Protein AF-A0A2H6AVQ8-F1 (afdb_monomer)

Structure (mmCIF, N/CA/C/O backbone):
data_AF-A0A2H6AVQ8-F1
#
_entry.id   AF-A0A2H6AVQ8-F1
#
loop_
_atom_site.group_PDB
_atom_site.id
_atom_site.type_symbol
_atom_site.label_atom_id
_atom_site.label_alt_id
_atom_site.label_comp_id
_atom_site.label_asym_id
_atom_site.label_entity_id
_atom_site.label_seq_id
_atom_site.pdbx_PDB_ins_code
_atom_site.Cartn_x
_atom_site.Cartn_y
_atom_site.Cartn_z
_atom_site.occupancy
_atom_site.B_iso_or_equiv
_atom_site.auth_seq_id
_atom_site.auth_comp_id
_atom_site.auth_asym_id
_atom_site.auth_atom_id
_atom_site.pdbx_PDB_model_num
ATOM 1 N N . MET A 1 1 ? 58.777 18.663 -66.678 1.00 37.91 1 MET A N 1
ATOM 2 C CA . MET A 1 1 ? 58.064 19.378 -65.599 1.00 37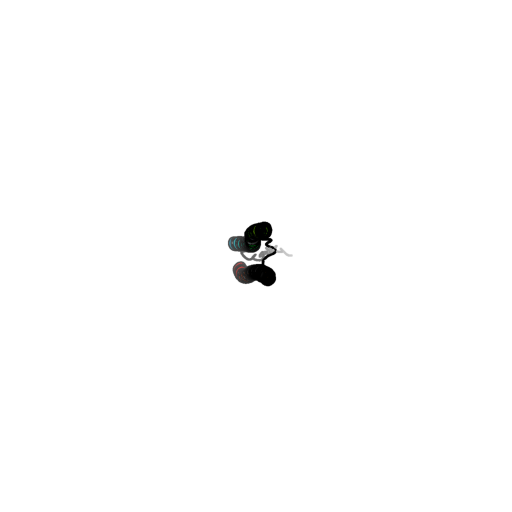.91 1 MET A CA 1
ATOM 3 C C . MET A 1 1 ? 56.566 19.163 -65.811 1.00 37.91 1 MET A C 1
ATOM 5 O O . MET A 1 1 ? 56.015 19.725 -66.739 1.00 37.91 1 MET A O 1
ATOM 9 N N . THR A 1 2 ? 56.039 18.034 -65.336 1.00 40.69 2 THR A N 1
ATOM 10 C CA . THR A 1 2 ? 55.185 17.885 -64.132 1.00 40.69 2 THR A CA 1
ATOM 11 C C . THR A 1 2 ? 53.728 18.314 -64.354 1.00 40.69 2 THR A C 1
ATOM 13 O O . THR A 1 2 ? 53.292 19.359 -63.889 1.00 40.69 2 THR A O 1
ATOM 16 N N . THR A 1 3 ? 52.946 17.475 -65.035 1.00 41.09 3 THR A N 1
ATOM 17 C CA . THR A 1 3 ? 51.478 17.492 -64.959 1.00 41.09 3 THR A CA 1
ATOM 18 C C . THR A 1 3 ? 51.051 16.613 -63.785 1.00 41.09 3 THR A C 1
ATOM 20 O O . THR A 1 3 ? 50.940 15.394 -63.897 1.00 41.09 3 THR A O 1
ATOM 23 N N . ALA A 1 4 ? 50.883 17.233 -62.616 1.00 45.78 4 ALA A N 1
ATOM 24 C CA . ALA A 1 4 ? 50.370 16.567 -61.426 1.00 45.78 4 ALA A CA 1
ATOM 25 C C . ALA A 1 4 ? 48.879 16.251 -61.621 1.00 45.78 4 ALA A C 1
ATOM 27 O O . ALA A 1 4 ? 48.037 17.142 -61.737 1.00 45.78 4 ALA A O 1
ATOM 28 N N . LYS A 1 5 ? 48.573 14.957 -61.693 1.00 48.44 5 LYS A N 1
ATOM 29 C CA . LYS A 1 5 ? 47.225 14.394 -61.721 1.00 48.44 5 LYS A CA 1
ATOM 30 C C . LYS A 1 5 ? 46.580 14.688 -60.362 1.00 48.44 5 LYS A C 1
ATOM 32 O O . LYS A 1 5 ? 47.051 14.190 -59.345 1.00 48.44 5 LYS A O 1
ATOM 37 N N . ALA A 1 6 ? 45.547 15.527 -60.335 1.00 49.78 6 ALA A N 1
ATOM 38 C CA . ALA A 1 6 ? 44.748 15.758 -59.138 1.00 49.78 6 ALA A CA 1
ATOM 39 C C . ALA A 1 6 ? 43.950 14.483 -58.831 1.00 49.78 6 ALA A C 1
ATOM 41 O O . ALA A 1 6 ? 42.889 14.239 -59.406 1.00 49.78 6 ALA A O 1
ATOM 42 N N . GLU A 1 7 ? 44.508 13.628 -57.978 1.00 46.38 7 GLU A N 1
ATOM 43 C CA . GLU A 1 7 ? 43.817 12.464 -57.447 1.00 46.38 7 GLU A CA 1
ATOM 44 C C . GLU A 1 7 ? 42.769 12.960 -56.449 1.00 46.38 7 GLU A C 1
ATOM 46 O O . GLU A 1 7 ? 43.070 13.478 -55.373 1.00 46.38 7 GLU A O 1
ATOM 51 N N . LYS A 1 8 ? 41.511 12.894 -56.876 1.00 48.94 8 LYS A N 1
ATOM 52 C CA . LYS A 1 8 ? 40.346 13.254 -56.081 1.00 48.94 8 LYS A CA 1
ATOM 53 C C . LYS A 1 8 ? 40.195 12.183 -54.998 1.00 48.94 8 LYS A C 1
ATOM 55 O O . LYS A 1 8 ? 39.601 11.136 -55.238 1.00 48.94 8 LYS A O 1
ATOM 60 N N . VAL A 1 9 ? 40.784 12.420 -53.829 1.00 51.03 9 VAL A N 1
ATOM 61 C CA . VAL A 1 9 ? 40.601 11.567 -52.651 1.00 51.03 9 VAL A CA 1
ATOM 62 C C . VAL A 1 9 ? 39.172 11.778 -52.151 1.00 51.03 9 VAL A C 1
ATOM 64 O O . VAL A 1 9 ? 38.894 12.665 -51.346 1.00 51.03 9 VAL A O 1
ATOM 67 N N . GLU A 1 10 ? 38.234 10.991 -52.676 1.00 48.69 10 GLU A N 1
ATOM 68 C CA . GLU A 1 10 ? 36.908 10.840 -52.085 1.00 48.69 10 GLU A CA 1
ATOM 69 C C . GLU A 1 10 ? 37.072 10.096 -50.759 1.00 48.69 10 GLU A C 1
ATOM 71 O O . GLU A 1 10 ? 37.107 8.866 -50.698 1.00 48.69 10 GLU A O 1
ATOM 76 N N . ALA A 1 11 ? 37.204 10.855 -49.673 1.00 52.56 11 ALA A N 1
ATOM 77 C CA . ALA A 1 11 ? 37.069 10.315 -48.335 1.00 52.56 11 ALA A CA 1
ATOM 78 C C . ALA A 1 11 ? 35.634 9.788 -48.181 1.00 52.56 11 ALA A C 1
ATOM 80 O O . ALA A 1 11 ? 34.705 10.539 -47.884 1.00 52.56 11 ALA A O 1
ATOM 81 N N . LYS A 1 12 ? 35.443 8.482 -48.409 1.00 53.50 12 LYS A N 1
ATOM 82 C CA . LYS A 1 12 ? 34.248 7.750 -47.980 1.00 53.50 12 LYS A CA 1
ATOM 83 C C . LYS A 1 12 ? 34.183 7.836 -46.459 1.00 53.50 12 LYS A C 1
ATOM 85 O O . LYS A 1 12 ? 34.741 6.998 -45.754 1.00 53.50 12 LYS A O 1
ATOM 90 N N . VAL A 1 13 ? 33.497 8.858 -45.958 1.00 57.44 13 VAL A N 1
ATOM 91 C CA . VAL A 1 13 ? 33.040 8.908 -44.573 1.00 57.44 13 VAL A CA 1
ATOM 92 C C . VAL A 1 13 ? 32.002 7.800 -44.437 1.00 57.44 13 VAL A C 1
ATOM 94 O O . VAL A 1 13 ? 30.825 7.981 -44.741 1.00 57.44 13 VAL A O 1
ATOM 97 N N . GLN A 1 14 ? 32.454 6.605 -44.057 1.00 60.91 14 GLN A N 1
ATOM 98 C CA . GLN A 1 14 ? 31.562 5.572 -43.553 1.00 60.91 14 GLN A CA 1
ATOM 99 C C . GLN A 1 14 ? 31.041 6.093 -42.219 1.00 60.91 14 GLN A C 1
ATOM 101 O O . GLN A 1 14 ? 31.741 6.048 -41.208 1.00 60.91 14 GLN A O 1
ATOM 106 N N . ALA A 1 15 ? 29.841 6.673 -42.246 1.00 58.69 15 ALA A N 1
ATOM 107 C CA . ALA A 1 15 ? 29.120 6.993 -41.028 1.00 58.69 15 ALA A CA 1
ATOM 108 C C . ALA A 1 15 ? 29.036 5.709 -40.183 1.00 58.69 15 ALA A C 1
ATOM 110 O O . ALA A 1 15 ? 28.735 4.649 -40.745 1.00 58.69 15 ALA A O 1
ATOM 111 N N . PRO A 1 16 ? 29.327 5.764 -38.871 1.00 57.34 16 PRO A N 1
ATOM 112 C CA . PRO A 1 16 ? 29.150 4.601 -38.019 1.00 57.34 16 PRO A CA 1
ATOM 113 C C . PRO A 1 16 ? 27.702 4.126 -38.156 1.00 57.34 16 PRO A C 1
ATOM 115 O O . PRO A 1 16 ? 26.771 4.932 -38.094 1.00 57.34 16 PRO A O 1
ATOM 118 N N . ALA A 1 17 ? 27.513 2.830 -38.404 1.00 62.91 17 ALA A N 1
ATOM 119 C CA . ALA 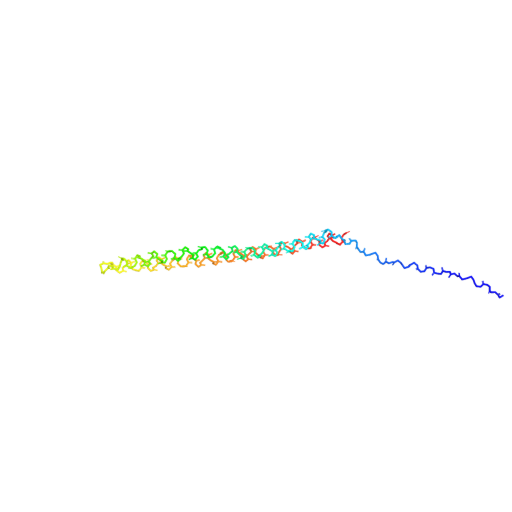A 1 17 ? 26.186 2.241 -38.428 1.00 62.91 17 ALA A CA 1
ATOM 120 C C . ALA A 1 17 ? 25.570 2.433 -37.038 1.00 62.91 17 ALA A C 1
ATOM 122 O O . ALA A 1 17 ? 25.996 1.800 -36.073 1.00 62.91 17 ALA A O 1
ATOM 123 N N . PHE A 1 18 ? 24.604 3.343 -36.922 1.00 57.06 18 PHE A N 1
ATOM 124 C CA . PHE A 1 18 ? 23.798 3.428 -35.716 1.00 57.06 18 PHE A CA 1
ATOM 125 C C . PHE A 1 18 ? 23.034 2.104 -35.580 1.00 57.06 18 PHE A C 1
ATOM 127 O O . PHE A 1 18 ? 22.438 1.660 -36.570 1.00 57.06 18 PHE A O 1
ATOM 134 N N . PRO A 1 19 ? 23.067 1.447 -34.404 1.00 64.88 19 PRO A N 1
ATOM 135 C CA . PRO A 1 19 ? 22.267 0.253 -34.180 1.00 64.88 19 PRO A CA 1
ATOM 136 C C . PRO A 1 19 ? 20.809 0.575 -34.510 1.00 64.88 19 PRO A C 1
ATOM 138 O O . PRO A 1 19 ? 20.309 1.652 -34.173 1.00 64.88 19 PRO A O 1
ATOM 141 N N . ARG A 1 20 ? 20.146 -0.327 -35.238 1.00 69.75 20 ARG A N 1
ATOM 142 C CA . ARG A 1 20 ? 18.730 -0.183 -35.585 1.00 69.75 20 ARG A CA 1
ATOM 143 C C . ARG A 1 20 ? 17.928 -0.345 -34.297 1.00 69.75 20 ARG A C 1
ATOM 145 O O . ARG A 1 20 ? 17.587 -1.456 -33.928 1.00 69.75 20 ARG A O 1
ATOM 152 N N . VAL A 1 21 ? 17.682 0.755 -33.592 1.00 72.56 21 VAL A N 1
ATOM 153 C CA . VAL A 1 21 ? 16.841 0.753 -32.393 1.00 72.56 21 VAL A CA 1
ATOM 154 C C . VAL A 1 21 ? 15.433 0.337 -32.806 1.00 72.56 21 VAL A C 1
ATOM 156 O O . VAL A 1 21 ? 14.798 1.016 -33.616 1.00 72.56 21 VAL A O 1
ATOM 159 N N . ASP A 1 22 ? 14.948 -0.769 -32.250 1.00 82.88 22 ASP A N 1
ATOM 160 C CA . ASP A 1 22 ? 13.563 -1.193 -32.413 1.00 82.88 22 ASP A CA 1
ATOM 161 C C . ASP A 1 22 ? 12.643 -0.233 -31.635 1.00 82.88 22 ASP A C 1
ATOM 163 O O . ASP A 1 22 ? 12.555 -0.249 -30.403 1.00 82.88 22 ASP A O 1
ATOM 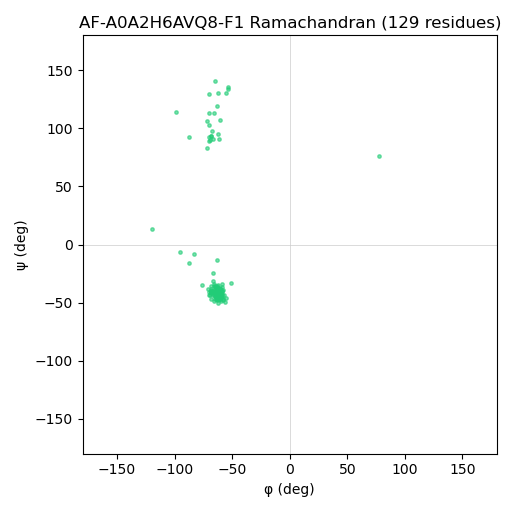167 N N . VAL A 1 23 ? 11.988 0.665 -32.376 1.00 83.38 23 VAL A N 1
ATOM 168 C CA . VAL A 1 23 ? 11.091 1.694 -31.829 1.00 83.38 23 VAL A CA 1
ATOM 169 C C . VAL A 1 23 ? 9.837 1.070 -31.215 1.00 83.38 23 VAL A C 1
ATOM 171 O O . VAL A 1 23 ? 9.310 1.600 -30.236 1.00 83.38 23 VAL A O 1
ATOM 174 N N . GLU A 1 24 ? 9.368 -0.059 -31.748 1.00 84.75 24 GLU A N 1
ATOM 175 C CA . GLU A 1 24 ? 8.213 -0.775 -31.209 1.00 84.75 24 GLU A CA 1
ATOM 176 C C . GLU A 1 24 ? 8.575 -1.422 -29.868 1.00 84.75 24 GLU A C 1
ATOM 178 O O . GLU A 1 24 ? 7.851 -1.250 -28.883 1.00 84.75 24 GLU A O 1
ATOM 183 N N . ALA A 1 25 ? 9.755 -2.046 -29.784 1.00 84.38 25 ALA A N 1
ATOM 184 C CA . ALA A 1 25 ? 10.297 -2.562 -28.528 1.00 84.38 25 ALA A CA 1
ATOM 185 C C . ALA A 1 25 ? 10.509 -1.450 -27.487 1.00 84.38 25 ALA A C 1
ATOM 187 O O . ALA A 1 25 ? 10.212 -1.645 -26.308 1.00 84.38 25 ALA A O 1
ATOM 188 N N . LEU A 1 26 ? 10.956 -0.258 -27.901 1.00 86.25 26 LEU A N 1
ATOM 189 C CA . LEU A 1 26 ? 11.092 0.896 -27.008 1.00 86.25 26 LEU A CA 1
ATOM 190 C C . LEU A 1 26 ? 9.734 1.392 -26.482 1.00 86.25 26 LEU A C 1
ATOM 192 O O . LEU A 1 26 ? 9.605 1.721 -25.300 1.00 86.25 26 LEU A O 1
ATOM 196 N N . PHE A 1 27 ? 8.706 1.434 -27.330 1.00 89.44 27 PHE A N 1
ATOM 197 C CA . PHE A 1 27 ? 7.350 1.785 -26.901 1.00 89.44 27 PHE A CA 1
ATOM 198 C C . PHE A 1 27 ? 6.772 0.744 -25.940 1.00 89.44 27 PHE A C 1
ATOM 200 O O . PHE A 1 27 ? 6.192 1.112 -24.915 1.00 89.44 27 PHE A O 1
ATOM 207 N N . ALA A 1 28 ? 6.963 -0.543 -26.234 1.00 88.88 28 ALA A N 1
ATOM 208 C CA . ALA A 1 28 ? 6.559 -1.634 -25.355 1.00 88.88 28 ALA A CA 1
ATOM 209 C C . ALA A 1 28 ? 7.253 -1.537 -23.986 1.00 88.88 28 ALA A C 1
ATOM 211 O O . ALA A 1 28 ? 6.586 -1.629 -22.954 1.00 88.88 28 ALA A O 1
ATOM 212 N N . LEU A 1 29 ? 8.557 -1.234 -23.973 1.00 88.69 29 LEU A N 1
ATOM 213 C CA . LEU A 1 29 ? 9.358 -1.020 -22.765 1.00 88.69 29 LEU A CA 1
ATOM 214 C C . LEU A 1 29 ? 8.771 0.079 -21.868 1.00 88.69 29 LEU A C 1
ATOM 216 O O . LEU A 1 29 ? 8.604 -0.111 -20.658 1.00 88.69 29 LEU A O 1
ATOM 220 N N . GLN A 1 30 ? 8.464 1.237 -22.460 1.00 91.31 30 GLN A N 1
ATOM 221 C CA . GLN A 1 30 ? 7.905 2.377 -21.732 1.00 91.31 30 GLN A CA 1
ATOM 222 C C . GLN A 1 30 ? 6.481 2.102 -21.251 1.00 91.31 30 GLN A C 1
ATOM 224 O O . GLN A 1 30 ? 6.140 2.427 -20.113 1.00 91.31 30 GLN A O 1
ATOM 229 N N . ARG A 1 31 ? 5.662 1.439 -22.073 1.00 94.50 31 ARG A N 1
ATOM 230 C CA . ARG A 1 31 ? 4.317 1.015 -21.676 1.00 94.50 31 ARG A CA 1
ATOM 231 C C . ARG A 1 31 ? 4.365 0.074 -20.472 1.00 94.50 31 ARG A C 1
ATOM 233 O O . ARG A 1 31 ? 3.627 0.291 -19.516 1.00 94.50 31 ARG A O 1
ATOM 240 N N . ALA A 1 32 ? 5.261 -0.914 -20.479 1.00 92.56 32 ALA A N 1
ATOM 241 C CA . ALA A 1 32 ? 5.432 -1.849 -19.369 1.00 92.56 32 ALA A CA 1
ATOM 242 C C . ALA A 1 32 ? 5.880 -1.152 -18.069 1.00 92.56 32 ALA A C 1
ATOM 244 O O . ALA A 1 32 ? 5.436 -1.528 -16.982 1.00 92.56 32 ALA A O 1
ATOM 245 N N . ASN A 1 33 ? 6.708 -0.102 -18.161 1.00 91.56 33 ASN A N 1
ATOM 246 C CA . ASN A 1 33 ? 7.075 0.722 -17.000 1.00 91.56 33 ASN A CA 1
ATOM 247 C C . ASN A 1 33 ? 5.862 1.414 -16.385 1.00 91.56 33 ASN A C 1
ATOM 249 O O . ASN A 1 33 ? 5.653 1.331 -15.176 1.00 91.56 33 ASN A O 1
ATOM 253 N N . LEU A 1 34 ? 5.069 2.088 -17.219 1.00 94.81 34 LEU A N 1
ATOM 254 C CA . LEU A 1 34 ? 3.885 2.813 -16.767 1.00 94.81 34 LEU A CA 1
ATOM 255 C C . LEU A 1 34 ? 2.849 1.869 -16.160 1.00 94.81 34 LEU A C 1
ATOM 257 O O . LEU A 1 34 ? 2.308 2.164 -15.099 1.00 94.81 34 LEU A O 1
ATOM 261 N N . GLU A 1 35 ? 2.630 0.717 -16.788 1.00 93.88 35 GLU A N 1
ATOM 262 C CA . GLU A 1 35 ? 1.723 -0.314 -16.288 1.00 93.88 35 GLU A CA 1
ATOM 263 C C . GLU A 1 35 ? 2.171 -0.835 -14.912 1.00 93.88 35 GLU A C 1
ATOM 265 O O . GLU A 1 35 ? 1.371 -0.906 -13.985 1.00 93.88 35 GLU A O 1
ATOM 270 N N . THR A 1 36 ? 3.468 -1.104 -14.732 1.00 94.50 36 THR A N 1
ATOM 271 C CA . THR A 1 36 ? 4.022 -1.543 -13.437 1.00 94.50 36 THR A CA 1
ATOM 272 C C . THR A 1 36 ? 3.802 -0.489 -12.350 1.00 94.50 36 THR A C 1
ATOM 274 O O . THR A 1 36 ? 3.390 -0.814 -11.235 1.00 94.50 36 THR A O 1
ATOM 277 N N . LEU A 1 37 ? 4.045 0.787 -12.669 1.00 92.88 37 LEU A N 1
ATOM 278 C CA . LEU A 1 37 ? 3.809 1.892 -11.737 1.00 92.88 37 LEU A CA 1
ATOM 279 C C . LEU A 1 37 ? 2.325 2.033 -11.392 1.00 92.88 37 LEU A C 1
ATOM 281 O O . LEU A 1 37 ? 1.986 2.261 -10.230 1.00 92.88 37 LEU A O 1
ATOM 285 N N . PHE A 1 38 ? 1.444 1.879 -12.379 1.00 96.25 38 PHE A N 1
ATOM 286 C CA . PHE A 1 38 ? 0.003 1.913 -12.170 1.00 96.25 38 PHE A CA 1
ATOM 287 C C . PHE A 1 38 ? -0.461 0.759 -11.276 1.00 96.25 38 PHE A C 1
ATOM 289 O O . PHE A 1 38 ? -1.204 0.986 -10.324 1.00 96.25 38 PHE A O 1
ATOM 296 N N . GLN A 1 39 ? 0.030 -0.459 -11.506 1.00 94.94 39 GLN A N 1
ATOM 297 C CA . GLN A 1 39 ? -0.290 -1.621 -10.676 1.00 94.94 39 GLN A CA 1
ATOM 298 C C . GLN A 1 39 ? 0.211 -1.459 -9.237 1.00 94.94 39 GLN A C 1
ATOM 300 O O . GLN A 1 39 ? -0.523 -1.760 -8.296 1.00 94.94 39 GLN A O 1
ATOM 305 N N . ALA A 1 40 ? 1.415 -0.914 -9.041 1.00 93.88 40 ALA A N 1
ATOM 306 C CA . ALA A 1 40 ? 1.927 -0.606 -7.708 1.00 93.88 40 ALA A CA 1
ATOM 307 C C . ALA A 1 40 ? 1.046 0.425 -6.977 1.00 93.88 40 ALA A C 1
ATOM 309 O O . ALA A 1 40 ? 0.702 0.224 -5.812 1.00 93.88 40 ALA A O 1
ATOM 310 N N . GLN A 1 41 ? 0.625 1.497 -7.659 1.00 94.12 41 GLN A N 1
ATOM 311 C CA . GLN A 1 41 ? -0.308 2.482 -7.094 1.00 94.12 41 GLN A CA 1
ATOM 312 C C . GLN A 1 41 ? -1.670 1.862 -6.780 1.00 94.12 41 GLN A C 1
ATOM 314 O O . GLN A 1 41 ? -2.233 2.121 -5.716 1.00 94.12 41 GLN A O 1
ATOM 319 N N . LYS A 1 42 ? -2.180 1.007 -7.671 1.00 96.19 42 LYS A N 1
ATOM 320 C CA . LYS A 1 42 ? -3.438 0.294 -7.470 1.00 96.19 42 LYS A CA 1
ATOM 321 C C . LYS A 1 42 ? -3.395 -0.589 -6.226 1.00 96.19 42 LYS A C 1
ATOM 323 O O . LYS A 1 42 ? -4.338 -0.547 -5.452 1.00 96.19 42 LYS A O 1
ATOM 328 N N . LEU A 1 43 ? -2.310 -1.325 -5.984 1.00 95.56 43 LEU A N 1
ATOM 329 C CA . LEU A 1 43 ? -2.170 -2.136 -4.768 1.00 95.56 43 LEU A CA 1
ATOM 330 C C . LEU A 1 43 ? -2.270 -1.288 -3.494 1.00 95.56 43 LEU A C 1
ATOM 332 O O . LEU A 1 43 ? -2.948 -1.673 -2.544 1.00 95.56 43 LEU A O 1
ATOM 336 N N . VAL A 1 44 ? -1.633 -0.114 -3.481 1.00 92.50 44 VAL A N 1
ATOM 337 C CA . VAL A 1 44 ? -1.715 0.823 -2.349 1.00 92.50 44 VAL A CA 1
ATOM 338 C C . VAL A 1 44 ? -3.132 1.381 -2.192 1.00 92.50 44 VAL A C 1
ATOM 340 O O . VAL A 1 44 ? -3.626 1.512 -1.071 1.00 92.50 44 VAL A O 1
ATOM 343 N N . PHE A 1 45 ? -3.810 1.679 -3.299 1.00 94.81 45 PHE A N 1
ATOM 344 C CA . PHE A 1 45 ? -5.200 2.122 -3.272 1.00 94.81 45 PHE A CA 1
ATOM 345 C C . PHE A 1 45 ? -6.142 1.026 -2.759 1.00 94.81 45 PHE A C 1
ATOM 347 O O . PHE A 1 45 ? -6.969 1.291 -1.893 1.00 94.81 45 PHE A O 1
ATOM 354 N N . ASP A 1 46 ? -5.978 -0.211 -3.224 1.00 93.88 46 ASP A N 1
ATOM 355 C CA . ASP A 1 46 ? -6.779 -1.360 -2.801 1.00 93.88 46 ASP A CA 1
ATOM 356 C C . ASP A 1 46 ? -6.563 -1.654 -1.299 1.00 93.88 46 ASP A C 1
ATOM 358 O O . ASP A 1 46 ? -7.513 -1.982 -0.580 1.00 93.88 46 ASP A O 1
ATOM 362 N N . LEU A 1 47 ? -5.340 -1.458 -0.783 1.00 93.12 47 LEU A N 1
ATOM 363 C CA . LEU A 1 47 ? -5.046 -1.487 0.655 1.00 93.12 47 LEU A CA 1
ATOM 364 C C . LEU A 1 47 ? -5.855 -0.419 1.406 1.00 93.12 47 LEU A C 1
ATOM 366 O O . LEU A 1 47 ? -6.507 -0.728 2.404 1.00 93.12 47 LEU A O 1
ATOM 370 N N . PHE A 1 48 ? -5.850 0.825 0.924 1.00 91.38 48 PHE A N 1
ATOM 371 C CA . PHE A 1 48 ? -6.614 1.914 1.534 1.00 91.38 48 PHE A CA 1
ATOM 372 C C . PHE A 1 48 ? -8.128 1.668 1.487 1.00 91.38 48 PHE A C 1
ATOM 374 O O . PHE A 1 48 ? -8.823 1.861 2.488 1.00 91.38 48 PHE A O 1
ATOM 381 N N . GLU A 1 49 ? -8.656 1.204 0.356 1.00 92.31 49 GLU A N 1
ATOM 382 C CA . GLU A 1 49 ? -10.068 0.853 0.219 1.00 92.31 49 GLU A CA 1
ATOM 383 C C . GLU A 1 49 ? -10.451 -0.258 1.207 1.00 92.31 49 GLU A C 1
ATOM 385 O O . GLU A 1 49 ? -11.462 -0.166 1.904 1.00 92.31 49 GLU A O 1
ATOM 390 N N . THR A 1 50 ? -9.608 -1.281 1.340 1.00 91.50 50 THR A N 1
ATOM 391 C CA . THR A 1 50 ? -9.856 -2.391 2.266 1.00 91.50 50 THR A CA 1
ATOM 392 C C . THR A 1 50 ? -9.841 -1.922 3.723 1.00 91.50 50 THR A C 1
ATOM 394 O O . THR A 1 50 ? -10.734 -2.273 4.498 1.00 91.50 50 THR A O 1
ATOM 397 N N . LEU A 1 51 ? -8.866 -1.090 4.107 1.00 88.94 51 LEU A N 1
ATOM 398 C CA . LEU A 1 51 ? -8.775 -0.537 5.461 1.00 88.94 51 LEU A CA 1
ATOM 399 C C . LEU A 1 51 ? -9.937 0.419 5.781 1.00 88.94 51 LEU A C 1
ATOM 401 O O . LEU A 1 51 ? -10.483 0.369 6.883 1.00 88.94 51 LEU A O 1
ATOM 405 N N . SER A 1 52 ? -10.358 1.257 4.830 1.00 86.56 52 SER A N 1
ATOM 406 C CA . SER A 1 52 ? -11.472 2.198 5.026 1.00 86.56 52 SER A CA 1
ATOM 407 C C . SER A 1 52 ? -12.828 1.492 5.130 1.00 86.56 52 SER A C 1
ATOM 409 O O . SER A 1 52 ? -13.621 1.820 6.016 1.00 86.56 52 SER A O 1
ATOM 411 N N . ARG A 1 53 ? -13.079 0.461 4.308 1.00 85.94 53 ARG A N 1
ATOM 412 C CA . ARG A 1 53 ? -14.271 -0.398 4.443 1.00 85.94 53 ARG A CA 1
ATOM 413 C C . ARG A 1 53 ? -14.338 -1.053 5.823 1.00 85.94 53 ARG A C 1
ATOM 415 O O . ARG A 1 53 ? -15.410 -1.083 6.423 1.00 85.94 53 ARG A O 1
ATOM 422 N N . ARG A 1 54 ? -13.198 -1.485 6.370 1.00 82.88 54 ARG A N 1
ATOM 423 C CA . ARG A 1 54 ? -13.127 -2.028 7.735 1.00 82.88 54 ARG A CA 1
ATOM 424 C C . ARG A 1 54 ? -13.375 -0.993 8.824 1.00 82.88 54 ARG A C 1
ATOM 426 O O . ARG A 1 54 ? -14.081 -1.300 9.777 1.00 82.88 54 ARG A O 1
ATOM 433 N N . GLN A 1 55 ? -12.868 0.233 8.696 1.00 78.44 55 GLN A N 1
ATOM 434 C CA . GLN A 1 55 ? -13.169 1.283 9.681 1.00 78.44 55 GLN A CA 1
ATOM 435 C C . GLN A 1 55 ? -14.677 1.557 9.789 1.00 78.44 55 GLN A C 1
ATOM 437 O O . GLN A 1 55 ? -15.173 1.793 10.888 1.00 78.44 55 GLN A O 1
ATOM 442 N N . ALA A 1 56 ? -15.431 1.450 8.691 1.00 77.25 56 ALA A N 1
ATOM 443 C CA . ALA A 1 56 ? -16.889 1.566 8.736 1.00 77.25 56 ALA A CA 1
ATOM 444 C C . ALA A 1 56 ? -17.559 0.428 9.535 1.00 77.25 56 ALA A C 1
ATOM 446 O O . ALA A 1 56 ? -18.557 0.658 10.221 1.00 77.25 56 ALA A O 1
ATOM 447 N N . GLU A 1 57 ? -17.017 -0.791 9.473 1.00 76.44 57 GLU A N 1
ATOM 448 C CA . GLU A 1 57 ? -17.489 -1.928 10.275 1.00 76.44 57 GLU A CA 1
ATOM 449 C C . GLU A 1 57 ? -17.162 -1.748 11.760 1.00 76.44 57 GLU A C 1
ATOM 451 O O . GLU A 1 57 ? -18.045 -1.926 12.600 1.00 76.44 57 GLU A O 1
ATOM 456 N N . VAL A 1 58 ? -15.944 -1.299 12.077 1.00 79.25 58 VAL A N 1
ATOM 457 C CA . VAL A 1 58 ? -15.524 -0.992 13.453 1.00 79.25 58 VAL A CA 1
ATOM 458 C C . VAL A 1 58 ? -16.416 0.093 14.062 1.00 79.25 58 VAL A C 1
ATOM 460 O O . VAL A 1 58 ? -16.891 -0.059 15.183 1.00 79.25 58 VAL A O 1
ATOM 463 N N . VAL A 1 59 ? -16.732 1.161 13.321 1.00 76.44 59 VAL A N 1
ATOM 464 C CA . VAL A 1 59 ? -17.635 2.226 13.799 1.00 76.44 59 VAL A CA 1
ATOM 465 C C . VAL A 1 59 ? -19.040 1.693 14.087 1.00 76.44 59 VAL A C 1
ATOM 467 O O . VAL A 1 59 ? -19.617 2.025 15.123 1.00 76.44 59 VAL A O 1
ATOM 470 N N . ARG A 1 60 ? -19.597 0.845 13.211 1.00 80.75 60 ARG A N 1
ATOM 471 C CA . ARG A 1 60 ? -20.909 0.217 13.452 1.00 80.75 60 ARG A CA 1
ATOM 472 C C . ARG A 1 60 ? -20.905 -0.631 14.713 1.00 80.75 60 ARG A C 1
ATOM 474 O O . ARG A 1 60 ? -21.861 -0.588 15.482 1.00 80.75 60 ARG A O 1
ATOM 481 N N . GLU A 1 61 ? -19.839 -1.384 14.935 1.00 79.81 61 GLU A N 1
ATOM 482 C CA . GLU A 1 61 ? -19.723 -2.193 16.136 1.00 79.81 61 GLU A CA 1
ATOM 483 C C . GLU A 1 61 ? -19.552 -1.344 17.397 1.00 79.81 61 GLU A C 1
ATOM 485 O O . GLU A 1 61 ? -20.174 -1.638 18.416 1.00 79.81 61 GLU A O 1
ATOM 490 N N . VAL A 1 62 ? -18.755 -0.275 17.344 1.00 78.69 62 VAL A N 1
ATOM 491 C CA . VAL A 1 62 ? -18.609 0.664 18.464 1.00 78.69 62 VAL A CA 1
ATOM 492 C C . VAL A 1 62 ? -19.957 1.288 18.816 1.00 78.69 62 VAL A C 1
ATOM 494 O O . VAL A 1 62 ? -20.290 1.357 19.996 1.00 78.69 62 VAL A O 1
ATOM 497 N N . LEU A 1 63 ? -20.766 1.673 17.824 1.00 79.94 63 LEU A N 1
ATOM 498 C CA . LEU A 1 63 ? -22.124 2.177 18.052 1.00 79.94 63 LEU A CA 1
ATOM 499 C C . LEU A 1 63 ? -23.031 1.111 18.682 1.00 79.94 63 LEU A C 1
ATOM 501 O O . LEU A 1 63 ? -23.721 1.403 19.656 1.00 79.94 63 LEU A O 1
ATOM 505 N N . ALA A 1 64 ? -22.979 -0.134 18.201 1.00 80.88 64 ALA A N 1
ATOM 506 C CA . ALA A 1 64 ? -23.736 -1.240 18.787 1.00 80.88 64 ALA A CA 1
ATOM 507 C C . ALA A 1 64 ? -23.319 -1.528 20.243 1.00 80.88 64 ALA A C 1
ATOM 509 O O . ALA A 1 64 ? -24.172 -1.742 21.104 1.00 80.88 64 ALA A O 1
ATOM 510 N N . ARG A 1 65 ? -22.014 -1.483 20.545 1.00 73.88 65 ARG A N 1
ATOM 511 C CA . ARG A 1 65 ? -21.488 -1.618 21.913 1.00 73.88 65 ARG A CA 1
ATOM 512 C C . ARG A 1 65 ? -21.899 -0.441 22.789 1.00 73.88 65 ARG A C 1
ATOM 514 O O . ARG A 1 65 ? -22.308 -0.664 23.922 1.00 73.88 65 ARG A O 1
ATOM 521 N N . ALA A 1 66 ? -21.824 0.789 22.287 1.00 74.50 66 ALA A N 1
ATOM 522 C CA . ALA A 1 66 ? -22.245 1.980 23.019 1.00 74.50 66 ALA A CA 1
ATOM 523 C C . ALA A 1 66 ? -23.741 1.926 23.362 1.00 74.50 66 ALA A C 1
ATOM 525 O O . ALA A 1 66 ? -24.112 2.205 24.500 1.00 74.50 66 ALA A O 1
ATOM 526 N N . GLU A 1 67 ? -24.591 1.489 22.427 1.00 78.69 67 GLU A N 1
ATOM 527 C CA . GLU A 1 67 ? -26.005 1.229 22.706 1.00 78.69 67 GLU A CA 1
ATOM 528 C C . GLU A 1 67 ? -26.205 0.124 23.746 1.00 78.69 67 GLU A C 1
ATOM 530 O O . GLU A 1 67 ? -27.042 0.273 24.636 1.00 78.69 67 GLU A O 1
ATOM 535 N N . ALA A 1 68 ? -25.449 -0.973 23.660 1.00 73.88 68 ALA A N 1
ATOM 536 C CA . ALA A 1 68 ? -25.529 -2.068 24.623 1.00 73.88 68 ALA A CA 1
ATOM 537 C C . ALA A 1 68 ? -25.104 -1.626 26.034 1.00 73.88 68 ALA A C 1
ATOM 539 O O . ALA A 1 68 ? -25.769 -1.975 27.005 1.00 73.88 68 ALA A O 1
ATOM 540 N N . TYR A 1 69 ? -24.055 -0.808 26.158 1.00 70.12 69 TYR A N 1
ATOM 541 C CA . TYR A 1 69 ? -23.638 -0.223 27.435 1.00 70.12 69 TYR A CA 1
ATOM 542 C C . TYR A 1 69 ? -24.653 0.796 27.964 1.00 70.12 69 TYR A C 1
ATOM 544 O O . TYR A 1 69 ? -24.969 0.770 29.151 1.00 70.12 69 TYR A O 1
ATOM 552 N N . ALA A 1 70 ? -25.212 1.648 27.099 1.00 69.62 70 ALA A N 1
ATOM 553 C CA . ALA A 1 70 ? -26.232 2.624 27.483 1.00 69.62 70 ALA A CA 1
ATOM 554 C C . ALA A 1 70 ? -27.545 1.960 27.938 1.00 69.62 70 ALA A C 1
ATOM 556 O O . ALA A 1 70 ? -28.210 2.468 28.837 1.00 69.62 70 ALA A O 1
ATOM 557 N N . LYS A 1 71 ? -27.910 0.815 27.344 1.00 68.06 71 LYS A N 1
ATOM 558 C CA . LYS A 1 71 ? -29.102 0.026 27.707 1.00 68.06 71 LYS A CA 1
ATOM 559 C C . LYS A 1 71 ? -28.844 -0.996 28.826 1.00 68.06 71 LYS A C 1
ATOM 561 O O . LYS A 1 71 ? -29.801 -1.510 29.392 1.00 68.06 71 LYS A O 1
ATOM 566 N N . GLY A 1 72 ? -27.582 -1.313 29.121 1.00 62.06 72 GLY A N 1
ATOM 567 C CA . GLY A 1 72 ? -27.176 -2.482 29.911 1.00 62.06 72 GLY A CA 1
ATOM 568 C C . GLY A 1 72 ? -26.411 -2.187 31.202 1.00 62.06 72 GLY A C 1
ATOM 569 O O . GLY A 1 72 ? -25.821 -3.116 31.758 1.00 62.06 72 GLY A O 1
ATOM 570 N N . PHE A 1 73 ? -26.387 -0.938 31.688 1.00 61.59 73 PHE A N 1
ATOM 571 C CA . PHE A 1 73 ? -25.853 -0.639 33.022 1.00 61.59 73 PHE A CA 1
ATOM 572 C C . PHE A 1 73 ? -26.815 -1.164 34.094 1.00 61.59 73 PHE A C 1
ATOM 574 O O . PHE A 1 73 ? -27.671 -0.449 34.609 1.00 61.59 73 PHE A O 1
ATOM 581 N N . ASP A 1 74 ? -26.686 -2.454 34.384 1.00 65.50 74 ASP A N 1
ATOM 582 C CA . ASP A 1 74 ? -27.408 -3.132 35.447 1.00 65.50 74 ASP A CA 1
ATOM 583 C C . ASP A 1 74 ? -26.491 -3.246 36.681 1.00 65.50 74 ASP A C 1
ATOM 585 O O . ASP A 1 74 ? -25.475 -3.954 36.626 1.00 65.50 74 ASP A O 1
ATOM 589 N N . PRO A 1 75 ? -26.807 -2.570 37.800 1.00 60.69 75 PRO A N 1
ATOM 590 C CA . PRO A 1 75 ? -26.051 -2.699 39.044 1.00 60.69 75 PRO A CA 1
ATOM 591 C C . PRO A 1 75 ? -26.091 -4.119 39.641 1.00 60.69 75 PRO A C 1
ATOM 593 O O . PRO A 1 75 ? -25.271 -4.424 40.505 1.00 60.69 75 PRO A O 1
ATOM 596 N N . ALA A 1 76 ? -26.982 -5.005 39.174 1.00 68.06 76 ALA A N 1
ATOM 597 C CA . ALA A 1 76 ? -26.996 -6.425 39.529 1.00 68.06 76 ALA A CA 1
ATOM 598 C C . ALA A 1 76 ? -26.030 -7.288 38.688 1.00 68.06 76 ALA A C 1
ATOM 600 O O . ALA A 1 76 ? -25.821 -8.468 38.992 1.00 68.06 76 ALA A O 1
ATOM 601 N N . ARG A 1 77 ? -25.415 -6.733 37.633 1.00 68.88 77 ARG A N 1
ATOM 602 C CA . ARG A 1 77 ? -24.507 -7.476 36.750 1.00 68.88 77 ARG A CA 1
ATOM 603 C C . ARG A 1 77 ? -23.206 -7.816 37.481 1.00 68.88 77 ARG A C 1
ATOM 605 O O . ARG A 1 77 ? -22.556 -6.957 38.073 1.00 68.88 77 ARG A O 1
ATOM 612 N N . GLN A 1 78 ? -22.800 -9.086 37.426 1.00 70.75 78 GLN A N 1
ATOM 613 C CA . GLN A 1 78 ? -21.622 -9.555 38.157 1.00 70.75 78 GLN A CA 1
ATOM 614 C C . GLN A 1 78 ? -20.323 -8.903 37.637 1.00 70.75 78 GLN A C 1
ATOM 616 O O . GLN A 1 78 ? -20.130 -8.834 36.421 1.00 70.75 78 GLN A O 1
ATOM 621 N N . PRO A 1 79 ? -19.368 -8.546 38.520 1.00 71.56 79 PRO A N 1
ATOM 622 C CA . PRO A 1 79 ? -18.068 -7.975 38.146 1.00 71.56 79 PRO A CA 1
ATOM 623 C C . PRO A 1 79 ? -17.302 -8.784 37.088 1.00 71.56 79 PRO A C 1
ATOM 625 O O . PRO A 1 79 ? -16.628 -8.213 36.236 1.00 71.56 79 PRO A O 1
ATOM 628 N N . LYS A 1 80 ? -17.445 -10.118 37.098 1.00 75.94 80 LYS A N 1
ATOM 629 C CA . LYS A 1 80 ? -16.844 -11.017 36.098 1.00 75.94 80 LYS A CA 1
ATOM 630 C C . LYS A 1 80 ? -17.292 -10.718 34.666 1.00 75.94 80 LYS A C 1
ATOM 632 O O . LYS A 1 80 ? -16.467 -10.803 33.767 1.00 75.94 80 LYS A O 1
ATOM 637 N N . ALA A 1 81 ? -18.552 -10.336 34.457 1.00 76.62 81 ALA A N 1
ATOM 638 C CA . ALA A 1 81 ? -19.067 -10.045 33.121 1.00 76.62 81 ALA A CA 1
ATOM 639 C C . ALA A 1 81 ? -18.377 -8.818 32.503 1.00 76.62 81 ALA A C 1
ATOM 641 O O . ALA A 1 81 ? -18.061 -8.819 31.322 1.00 76.62 81 ALA A O 1
ATOM 642 N N . TYR A 1 82 ? -18.062 -7.807 33.317 1.00 74.44 82 TYR A N 1
ATOM 643 C CA . TYR A 1 82 ? -17.320 -6.629 32.862 1.00 74.44 82 TYR A CA 1
ATOM 644 C C . TYR A 1 82 ? -15.866 -6.957 32.493 1.00 74.44 82 TYR A C 1
ATOM 646 O O . TYR A 1 82 ? -15.325 -6.389 31.546 1.00 74.44 82 TYR A O 1
ATOM 654 N N . VAL A 1 83 ? -15.233 -7.887 33.217 1.00 79.38 83 VAL A N 1
ATOM 655 C CA . VAL A 1 83 ? -13.873 -8.360 32.908 1.00 79.38 83 VAL A CA 1
ATOM 656 C C . VAL A 1 83 ? -13.850 -9.168 31.608 1.00 79.38 83 VAL A C 1
ATOM 658 O O . VAL A 1 83 ? -12.929 -8.997 30.809 1.00 79.38 83 VAL A O 1
ATOM 661 N N . GLU A 1 84 ? -14.855 -10.012 31.365 1.00 82.31 84 GLU A N 1
ATOM 662 C CA . GLU A 1 84 ? -14.970 -10.748 30.100 1.00 82.31 84 GLU A CA 1
ATOM 663 C C . GLU A 1 84 ? -15.248 -9.821 28.913 1.00 82.31 84 GLU A C 1
ATOM 665 O O . GLU A 1 84 ? -14.581 -9.954 27.887 1.00 82.31 84 GLU A O 1
ATOM 670 N N . ASP A 1 85 ? -16.129 -8.827 29.068 1.00 81.31 85 ASP A N 1
ATOM 671 C CA . ASP A 1 85 ? -16.387 -7.816 28.033 1.00 81.31 85 ASP A CA 1
ATOM 672 C C . ASP A 1 85 ? -15.101 -7.043 27.675 1.00 81.31 85 ASP A C 1
ATOM 674 O O . ASP A 1 85 ? -14.775 -6.861 26.499 1.00 81.31 85 ASP A O 1
ATOM 678 N N . ALA A 1 86 ? -14.326 -6.628 28.685 1.00 78.31 86 ALA A N 1
ATOM 679 C CA . ALA A 1 86 ? -13.053 -5.938 28.481 1.00 78.31 86 ALA A CA 1
ATOM 680 C C . ALA A 1 86 ? -12.018 -6.829 27.775 1.00 78.31 86 ALA A C 1
ATOM 682 O O . ALA A 1 86 ? -11.333 -6.380 26.855 1.00 78.31 86 ALA A O 1
ATOM 683 N N . ARG A 1 87 ? -11.923 -8.106 28.164 1.00 84.44 87 ARG A N 1
ATOM 684 C CA . ARG A 1 87 ? -11.026 -9.073 27.522 1.00 84.44 87 ARG A CA 1
ATOM 685 C C . ARG A 1 87 ? -11.402 -9.306 26.060 1.00 84.44 87 ARG A C 1
ATOM 687 O O . ARG A 1 87 ? -10.528 -9.234 25.200 1.00 84.44 87 ARG A O 1
ATOM 694 N N . ALA A 1 88 ? -12.684 -9.516 25.774 1.00 85.12 88 ALA A N 1
ATOM 695 C CA . ALA A 1 88 ? -13.184 -9.691 24.415 1.00 85.12 88 ALA A CA 1
ATOM 696 C C . ALA A 1 88 ? -12.918 -8.450 23.544 1.00 85.12 88 ALA A C 1
ATOM 698 O O . ALA A 1 88 ? -12.548 -8.572 22.375 1.00 85.12 88 ALA A O 1
ATOM 699 N N . ALA A 1 89 ? -13.042 -7.245 24.111 1.00 80.88 89 ALA A N 1
ATOM 700 C CA . ALA A 1 89 ? -12.704 -6.008 23.414 1.00 80.88 89 ALA A CA 1
ATOM 701 C C . ALA A 1 89 ? -11.207 -5.919 23.063 1.00 80.88 89 ALA A C 1
ATOM 703 O O . ALA A 1 89 ? -10.873 -5.535 21.941 1.00 80.88 89 ALA A O 1
ATOM 704 N N . VAL A 1 90 ? -10.315 -6.309 23.981 1.00 81.00 90 VAL A N 1
ATOM 705 C CA . VAL A 1 90 ? -8.858 -6.325 23.752 1.00 81.00 90 VAL A CA 1
ATOM 706 C C . VAL A 1 90 ? -8.456 -7.384 22.727 1.00 81.00 90 VAL A C 1
ATOM 708 O O . VAL A 1 90 ? -7.701 -7.079 21.804 1.00 81.00 90 VAL A O 1
ATOM 711 N N . GLU A 1 91 ? -8.966 -8.613 22.848 1.00 88.56 91 GLU A N 1
ATOM 712 C CA . GLU A 1 9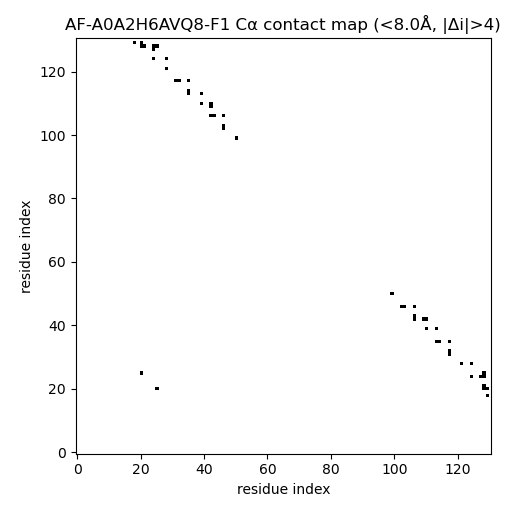1 ? -8.688 -9.693 21.891 1.00 88.56 91 GLU A CA 1
ATOM 713 C C . GLU A 1 91 ? -9.128 -9.296 20.478 1.00 88.56 91 GLU A C 1
ATOM 715 O O . GLU A 1 91 ? -8.390 -9.507 19.51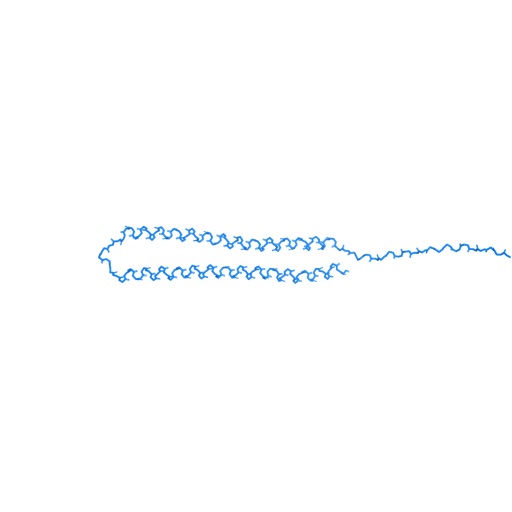1 1.00 88.56 91 GLU A O 1
ATOM 720 N N . LYS A 1 92 ? -10.279 -8.626 20.359 1.00 84.88 92 LYS A N 1
ATOM 721 C CA . LYS A 1 92 ? -10.748 -8.104 19.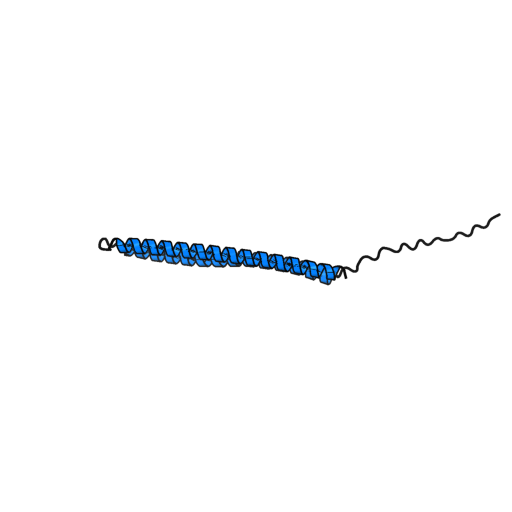079 1.00 84.88 92 LYS A CA 1
ATOM 722 C C . LYS A 1 92 ? -9.848 -7.000 18.518 1.00 84.88 92 LYS A C 1
ATOM 724 O O . LYS A 1 92 ? -9.457 -7.085 17.356 1.00 84.88 92 LYS A O 1
ATOM 729 N N . ALA A 1 93 ? -9.488 -6.002 19.324 1.00 82.25 93 ALA A N 1
ATOM 730 C CA . ALA A 1 93 ? -8.607 -4.920 18.881 1.00 82.25 93 ALA A CA 1
ATOM 731 C C . ALA A 1 93 ? -7.248 -5.459 18.396 1.00 82.25 93 ALA A C 1
ATOM 733 O O . ALA A 1 93 ? -6.729 -5.032 17.366 1.00 82.25 93 ALA A O 1
ATOM 734 N N . MET A 1 94 ? -6.697 -6.459 19.092 1.00 84.75 94 MET A N 1
ATOM 735 C CA . MET A 1 94 ? -5.463 -7.134 18.679 1.00 84.75 94 MET A CA 1
ATOM 736 C C . MET A 1 94 ? -5.627 -7.888 17.355 1.00 84.75 94 MET A C 1
ATOM 738 O O . MET A 1 94 ? -4.724 -7.849 16.517 1.00 84.75 94 MET A O 1
ATOM 742 N N . ALA A 1 95 ? -6.768 -8.547 17.134 1.00 88.38 95 ALA A N 1
ATOM 743 C CA . ALA A 1 95 ? -7.058 -9.214 15.868 1.00 88.38 95 ALA A CA 1
ATOM 744 C C . ALA A 1 95 ? -7.152 -8.216 14.700 1.00 88.38 95 ALA A C 1
ATOM 746 O O . ALA A 1 95 ? -6.575 -8.461 13.641 1.00 88.38 95 ALA A O 1
ATOM 747 N N . GLU A 1 96 ? -7.810 -7.072 14.898 1.00 85.31 96 GLU A N 1
ATOM 748 C CA . GLU A 1 96 ? -7.924 -6.014 13.885 1.00 85.31 96 GLU A CA 1
ATOM 749 C C . GLU A 1 96 ? -6.560 -5.419 13.518 1.00 85.31 96 GLU A C 1
ATOM 751 O O . GLU A 1 96 ? -6.230 -5.307 12.334 1.00 85.31 96 GLU A O 1
ATOM 756 N N . VAL A 1 97 ? -5.732 -5.107 14.522 1.00 84.75 97 VAL A N 1
ATOM 757 C CA . VAL A 1 97 ? -4.359 -4.620 14.313 1.00 84.75 97 VAL A CA 1
ATOM 758 C C . VAL A 1 97 ? -3.526 -5.657 13.568 1.00 84.75 97 VAL A C 1
ATOM 760 O O . VAL A 1 97 ? -2.860 -5.317 12.591 1.00 84.75 97 VAL A O 1
ATOM 763 N N . LYS A 1 98 ? -3.587 -6.929 13.980 1.00 90.88 98 LYS A N 1
ATOM 764 C CA . LYS A 1 98 ? -2.851 -8.012 13.320 1.00 90.88 98 LYS A CA 1
ATOM 765 C C . LYS A 1 98 ? -3.227 -8.117 11.845 1.00 90.88 98 LYS A C 1
ATOM 767 O O . LYS A 1 98 ? -2.339 -8.142 10.999 1.00 90.88 98 LYS A O 1
ATOM 772 N N . GLN A 1 99 ? -4.519 -8.111 11.529 1.00 89.19 99 GLN A N 1
ATOM 773 C CA . GLN A 1 99 ? -4.959 -8.186 10.140 1.00 89.19 99 GLN A CA 1
ATOM 774 C C . GLN A 1 99 ? -4.552 -6.950 9.323 1.00 89.19 99 GLN A C 1
ATOM 776 O O . GLN A 1 99 ? -4.248 -7.083 8.140 1.00 89.19 99 GLN A O 1
ATOM 781 N N . ALA A 1 100 ? -4.556 -5.749 9.913 1.00 88.19 100 ALA A N 1
ATOM 782 C CA . ALA A 1 100 ? -4.091 -4.538 9.231 1.00 88.19 100 ALA A CA 1
ATOM 783 C C . ALA A 1 100 ? -2.587 -4.605 8.915 1.00 88.19 100 ALA A C 1
ATOM 785 O O . ALA A 1 100 ? -2.168 -4.244 7.814 1.00 88.19 100 ALA A O 1
ATOM 786 N N . VAL A 1 101 ? -1.786 -5.120 9.853 1.00 90.81 101 VAL A N 1
ATOM 787 C CA . VAL A 1 101 ? -0.347 -5.351 9.662 1.00 90.81 101 VAL A CA 1
ATOM 788 C C . VAL A 1 101 ? -0.099 -6.410 8.590 1.00 90.81 101 VAL A C 1
ATOM 790 O O . VAL A 1 101 ? 0.710 -6.179 7.695 1.00 90.81 101 VAL A O 1
ATOM 793 N N . GLU A 1 102 ? -0.806 -7.540 8.634 1.00 94.00 102 GLU A N 1
ATOM 794 C CA . GLU A 1 102 ? -0.690 -8.605 7.629 1.00 94.00 102 GLU A CA 1
ATOM 795 C C . GLU A 1 102 ? -1.006 -8.087 6.222 1.00 94.00 102 GLU A C 1
ATOM 797 O O . GLU A 1 102 ? -0.212 -8.292 5.305 1.00 94.00 102 GLU A O 1
ATOM 802 N N . LEU A 1 103 ? -2.102 -7.338 6.064 1.00 94.38 103 LEU A N 1
ATOM 803 C CA . LEU A 1 103 ? -2.491 -6.756 4.779 1.00 94.38 103 LEU A CA 1
ATOM 804 C C . LEU A 1 103 ? -1.461 -5.732 4.271 1.00 94.38 103 LEU A C 1
ATOM 806 O O . LEU A 1 103 ? -1.145 -5.699 3.078 1.00 94.38 103 LEU A O 1
ATOM 810 N N . GLY A 1 104 ? -0.907 -4.912 5.169 1.00 92.06 104 GLY A N 1
ATOM 811 C CA . GLY A 1 104 ? 0.155 -3.962 4.840 1.00 92.06 104 GLY A CA 1
ATOM 812 C C . GLY A 1 104 ? 1.437 -4.655 4.370 1.00 92.06 104 GLY A C 1
ATOM 813 O O . GLY A 1 104 ? 1.981 -4.301 3.323 1.00 92.06 104 GLY A O 1
ATOM 814 N N . LEU A 1 105 ? 1.885 -5.684 5.098 1.00 96.00 105 LEU A N 1
ATOM 815 C CA . LEU A 1 105 ? 3.066 -6.477 4.742 1.00 96.00 105 LEU A CA 1
ATOM 816 C C . LEU A 1 105 ? 2.872 -7.234 3.424 1.00 96.00 105 LEU A C 1
ATOM 818 O O . LEU A 1 105 ? 3.781 -7.271 2.594 1.00 96.00 105 LEU A O 1
ATOM 822 N N . GLU A 1 106 ? 1.690 -7.808 3.201 1.00 95.69 106 GLU A N 1
ATOM 823 C CA . GLU A 1 106 ? 1.357 -8.479 1.946 1.00 95.69 106 GLU A CA 1
ATOM 824 C C . GLU A 1 106 ? 1.380 -7.498 0.766 1.00 95.69 106 GLU A C 1
ATOM 826 O O . GLU A 1 106 ? 1.968 -7.792 -0.276 1.00 95.69 106 GLU A O 1
ATOM 831 N N . THR A 1 107 ? 0.803 -6.306 0.937 1.00 95.62 107 THR A N 1
ATOM 832 C CA . THR A 1 107 ? 0.810 -5.254 -0.091 1.00 95.62 107 THR A CA 1
ATOM 833 C C . THR A 1 107 ? 2.236 -4.815 -0.412 1.00 95.62 107 THR A C 1
ATOM 835 O O . THR A 1 107 ? 2.619 -4.772 -1.581 1.00 95.62 107 THR A O 1
ATOM 838 N N . GLN A 1 108 ? 3.061 -4.566 0.609 1.00 92.88 108 GLN A N 1
ATOM 839 C CA . GLN A 1 108 ? 4.470 -4.222 0.421 1.00 92.88 108 GLN A CA 1
ATOM 840 C C . GLN A 1 108 ? 5.226 -5.326 -0.328 1.00 92.88 108 GLN A C 1
ATOM 842 O O . GLN A 1 108 ? 5.985 -5.032 -1.253 1.00 92.88 108 GLN A O 1
ATOM 847 N N . ARG A 1 109 ? 4.989 -6.598 0.020 1.00 97.19 109 ARG A N 1
ATOM 848 C CA . ARG A 1 109 ? 5.586 -7.743 -0.677 1.00 97.19 109 ARG A CA 1
ATOM 849 C C . ARG A 1 109 ? 5.189 -7.776 -2.153 1.00 97.19 109 ARG A C 1
ATOM 851 O O . ARG A 1 109 ? 6.072 -7.922 -2.992 1.00 97.19 109 ARG A O 1
ATOM 858 N N . LYS A 1 110 ? 3.904 -7.593 -2.472 1.00 96.25 110 LYS A N 1
ATOM 859 C CA . LYS A 1 110 ? 3.406 -7.562 -3.860 1.00 96.25 110 LYS A CA 1
ATOM 860 C C . LYS A 1 110 ? 4.025 -6.423 -4.669 1.00 96.25 110 LYS A C 1
ATOM 862 O O . LYS A 1 110 ? 4.396 -6.633 -5.818 1.00 96.25 110 LYS A O 1
ATOM 867 N N . VAL A 1 111 ? 4.187 -5.240 -4.071 1.00 95.19 111 VAL A N 1
ATOM 868 C CA . VAL A 1 111 ? 4.863 -4.105 -4.724 1.00 95.19 111 VAL A CA 1
ATOM 869 C C . VAL A 1 111 ? 6.326 -4.437 -5.020 1.00 95.19 111 VAL A C 1
ATOM 871 O O . VAL A 1 111 ? 6.785 -4.222 -6.139 1.00 9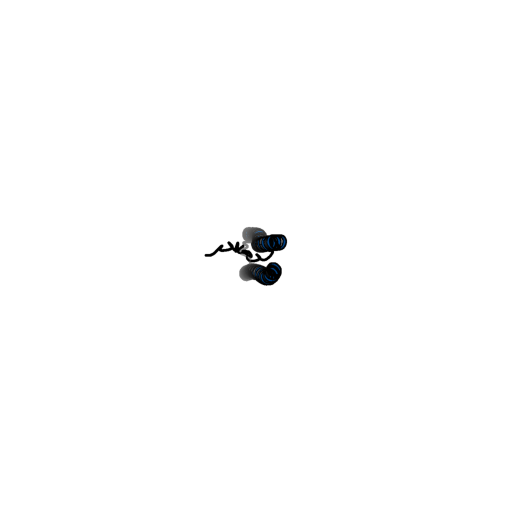5.19 111 VAL A O 1
ATOM 874 N N . VAL A 1 112 ? 7.060 -4.991 -4.050 1.00 95.50 112 VAL A N 1
ATOM 875 C CA . VAL A 1 112 ? 8.460 -5.401 -4.252 1.00 95.50 112 VAL A CA 1
ATOM 876 C C . VAL A 1 112 ? 8.568 -6.466 -5.341 1.00 95.50 112 VAL A C 1
ATOM 878 O O . VAL A 1 112 ? 9.427 -6.360 -6.212 1.00 95.50 112 VAL A O 1
ATOM 881 N N . GLU A 1 113 ? 7.686 -7.462 -5.328 1.00 96.19 113 GLU A N 1
ATOM 882 C CA . GLU A 1 113 ? 7.645 -8.515 -6.342 1.00 96.19 113 GLU A CA 1
ATOM 883 C C . GLU A 1 113 ? 7.413 -7.946 -7.749 1.00 96.19 113 GLU A C 1
ATOM 885 O O . GLU A 1 113 ? 8.163 -8.282 -8.665 1.00 96.19 113 GLU A O 1
ATOM 890 N N . LEU A 1 114 ? 6.467 -7.013 -7.903 1.00 96.00 114 LEU A N 1
ATOM 891 C CA . LEU A 1 114 ? 6.223 -6.281 -9.153 1.00 96.00 114 LEU A CA 1
ATOM 892 C C . LEU A 1 114 ? 7.485 -5.579 -9.669 1.00 96.00 114 LEU A C 1
ATOM 894 O O . LEU A 1 114 ? 7.823 -5.677 -10.849 1.00 96.00 114 LEU A O 1
ATOM 898 N N . LEU A 1 115 ? 8.210 -4.890 -8.785 1.00 92.25 115 LEU A N 1
ATOM 899 C CA . LEU A 1 115 ? 9.433 -4.176 -9.156 1.00 92.25 115 LEU A CA 1
ATOM 900 C C . LEU A 1 115 ? 10.572 -5.130 -9.532 1.00 92.25 115 LEU A C 1
ATOM 902 O O . LEU A 1 115 ? 11.280 -4.876 -10.507 1.00 92.25 115 LEU A O 1
ATOM 906 N N . VAL A 1 116 ? 10.736 -6.236 -8.803 1.00 95.44 116 VAL A N 1
ATOM 907 C CA . VAL A 1 116 ? 11.741 -7.267 -9.113 1.00 95.44 116 VAL A CA 1
ATOM 908 C C . VAL A 1 116 ? 11.445 -7.919 -10.462 1.00 95.44 116 VAL A C 1
ATOM 910 O O . VAL A 1 116 ? 12.346 -8.039 -11.294 1.00 95.44 116 VAL A O 1
ATOM 913 N N . GLN A 1 117 ? 10.188 -8.284 -10.717 1.00 95.00 117 GLN A N 1
ATOM 914 C CA . GLN A 1 117 ? 9.761 -8.828 -12.007 1.00 95.00 117 GLN A CA 1
ATOM 915 C C . GLN A 1 117 ? 10.012 -7.828 -13.139 1.00 95.00 117 GLN A C 1
ATOM 917 O O . GLN A 1 117 ? 10.558 -8.197 -14.181 1.00 95.00 117 GLN A O 1
ATOM 922 N N . ARG A 1 118 ? 9.695 -6.544 -12.924 1.00 94.31 118 ARG A N 1
ATOM 923 C CA . ARG A 1 118 ? 9.940 -5.505 -13.926 1.00 94.31 118 ARG A CA 1
ATOM 924 C C . ARG A 1 118 ? 11.427 -5.312 -14.208 1.00 94.31 118 ARG A C 1
ATOM 926 O O . ARG A 1 118 ? 11.787 -5.141 -15.373 1.00 94.31 118 ARG A O 1
ATOM 933 N N . ALA A 1 119 ? 12.274 -5.358 -13.180 1.00 91.81 119 ALA A N 1
ATOM 934 C CA . ALA A 1 119 ? 13.725 -5.272 -13.324 1.00 91.81 119 ALA A CA 1
ATOM 935 C C . ALA A 1 119 ? 14.291 -6.457 -14.123 1.00 91.81 119 ALA A C 1
ATOM 937 O O . ALA A 1 119 ? 15.108 -6.250 -15.018 1.00 91.81 119 ALA A O 1
ATOM 938 N N . ALA A 1 120 ? 13.818 -7.679 -13.861 1.00 92.69 120 ALA A N 1
ATOM 939 C CA . ALA A 1 120 ? 14.200 -8.856 -14.639 1.00 92.69 120 ALA A CA 1
ATOM 940 C C . ALA A 1 120 ? 13.778 -8.724 -16.115 1.00 92.69 120 ALA A C 1
ATOM 942 O O . ALA A 1 120 ? 14.606 -8.898 -17.007 1.00 92.69 120 ALA A O 1
ATOM 943 N N . ALA A 1 121 ? 12.530 -8.318 -16.372 1.00 91.94 121 ALA A N 1
ATOM 944 C CA . ALA A 1 121 ? 12.026 -8.094 -17.727 1.00 91.94 121 ALA A CA 1
ATOM 945 C C . ALA A 1 12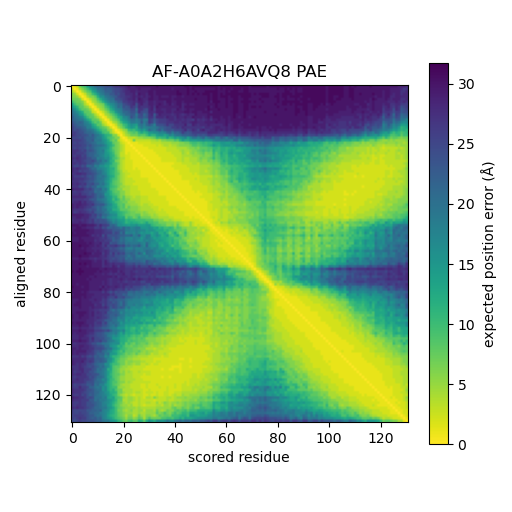1 ? 12.809 -6.999 -18.478 1.00 91.94 121 ALA A C 1
ATOM 947 O O . ALA A 1 121 ? 13.104 -7.161 -19.659 1.00 91.94 121 ALA A O 1
ATOM 948 N N . HIS A 1 122 ? 13.219 -5.927 -17.786 1.00 87.44 122 HIS A N 1
ATOM 949 C CA . HIS A 1 122 ? 14.045 -4.846 -18.351 1.00 87.44 122 HIS A CA 1
ATOM 950 C C . HIS A 1 122 ? 15.361 -5.372 -18.919 1.00 87.44 122 HIS A C 1
ATOM 952 O O . HIS A 1 122 ? 15.771 -4.976 -20.007 1.00 87.44 122 HIS A O 1
ATOM 958 N N . LEU A 1 123 ? 16.025 -6.280 -18.199 1.00 89.19 123 LEU A N 1
ATOM 959 C CA . LEU A 1 123 ? 17.292 -6.861 -18.645 1.00 89.19 123 LEU A CA 1
ATOM 960 C C . LEU A 1 123 ? 17.123 -7.687 -19.923 1.00 89.19 123 LEU A C 1
ATOM 962 O O . LEU A 1 123 ? 18.003 -7.671 -20.783 1.00 89.19 123 LEU A O 1
ATOM 966 N N . ASP A 1 124 ? 16.004 -8.392 -20.068 1.00 87.94 124 ASP A N 1
ATOM 967 C CA . ASP A 1 124 ? 15.722 -9.176 -21.270 1.00 87.94 124 ASP A CA 1
ATOM 968 C C . ASP A 1 124 ? 15.280 -8.302 -22.448 1.00 87.94 124 ASP A C 1
ATOM 970 O O . ASP A 1 124 ? 15.654 -8.567 -23.590 1.00 87.94 124 ASP A O 1
ATOM 974 N N . GLU A 1 125 ? 14.543 -7.224 -22.189 1.00 85.19 125 GLU A N 1
ATOM 975 C CA . GLU A 1 125 ? 14.141 -6.240 -23.199 1.00 85.19 125 GLU A CA 1
ATOM 976 C C . GLU A 1 125 ? 15.341 -5.436 -23.720 1.00 85.19 125 GLU A C 1
ATOM 978 O O . GLU A 1 125 ? 15.455 -5.225 -24.925 1.00 85.19 125 GLU A O 1
ATOM 983 N N . MET A 1 126 ? 16.296 -5.075 -22.856 1.00 83.88 126 MET A N 1
ATOM 984 C CA . MET A 1 126 ? 17.541 -4.409 -23.261 1.00 83.88 126 MET A CA 1
ATOM 985 C C . MET A 1 126 ? 18.409 -5.286 -24.172 1.00 83.88 126 MET A C 1
ATOM 987 O O . MET A 1 126 ? 19.006 -4.776 -25.117 1.00 83.88 126 MET A O 1
ATOM 991 N N . LYS A 1 127 ? 18.451 -6.607 -23.942 1.00 82.88 127 LYS A N 1
ATOM 992 C CA . LYS A 1 127 ? 19.129 -7.545 -24.856 1.00 82.88 127 LYS A CA 1
ATOM 993 C C . LYS A 1 127 ? 18.471 -7.565 -26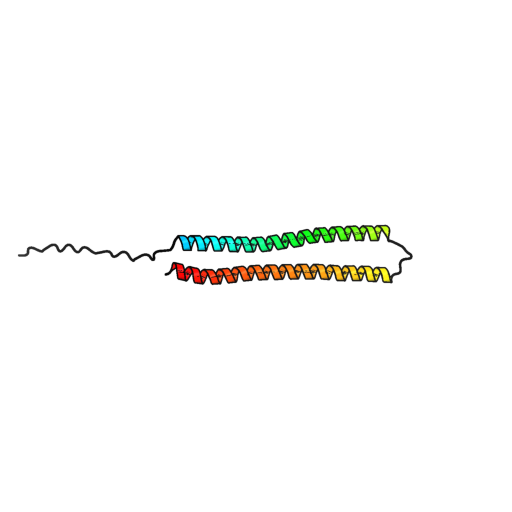.235 1.00 82.88 127 LYS A C 1
ATOM 995 O O . LYS A 1 127 ? 19.180 -7.655 -27.227 1.00 82.88 127 LYS A O 1
ATOM 1000 N N . LYS A 1 128 ? 17.137 -7.471 -26.298 1.00 79.88 128 LYS A N 1
ATOM 1001 C CA . LYS A 1 128 ? 16.382 -7.417 -27.562 1.00 79.88 128 LYS A CA 1
ATOM 1002 C C . LYS A 1 128 ? 16.578 -6.092 -28.297 1.00 79.88 128 LYS A C 1
ATOM 1004 O O . LYS A 1 128 ? 16.699 -6.102 -29.507 1.00 79.88 128 LYS A O 1
ATOM 1009 N N . LEU A 1 129 ? 16.648 -4.977 -27.569 1.00 76.50 129 LEU A N 1
ATOM 1010 C CA . LEU A 1 129 ? 16.936 -3.646 -28.120 1.00 76.50 129 LEU A CA 1
ATOM 1011 C C . LEU A 1 129 ? 18.364 -3.512 -28.676 1.00 76.50 129 LEU A C 1
ATOM 1013 O O . LEU A 1 129 ? 18.610 -2.642 -29.508 1.00 76.50 129 LEU A O 1
ATOM 1017 N N . ALA A 1 130 ? 19.300 -4.327 -28.183 1.00 71.81 130 ALA A N 1
ATOM 1018 C CA . ALA A 1 130 ? 20.700 -4.341 -28.607 1.00 71.81 130 ALA A CA 1
ATOM 1019 C C . ALA A 1 130 ? 21.024 -5.393 -29.690 1.00 71.81 130 ALA A C 1
ATOM 1021 O O . ALA A 1 130 ? 22.161 -5.416 -30.166 1.00 71.81 130 ALA A O 1
ATOM 1022 N N . ALA A 1 131 ? 20.068 -6.262 -30.035 1.00 61.78 131 ALA A N 1
ATOM 1023 C CA . ALA A 1 131 ? 20.188 -7.298 -31.065 1.00 61.78 131 ALA A CA 1
ATOM 1024 C C . ALA A 1 131 ? 19.677 -6.791 -32.422 1.00 61.78 131 ALA A C 1
ATOM 1026 O O . ALA A 1 131 ? 20.263 -7.202 -33.449 1.00 61.78 131 ALA A O 1
#

Secondary structure (DSSP, 8-state):
----------------------HHHHHHHHHHHHHHHHHHHHHHHHHHHHHHHHHHHHHHHHHHHHHHHHH---TTS-HHHHHHHHHHHHHHHHHHHHHHHHHHHHHHHHHHHHHHHHHHHHHHHHHHHT-

Solvent-accessible surface area (backbone atoms only — not comparable to full-atom values): 7678 Å² total; per-residue (Å²): 139,82,84,81,77,83,76,80,80,77,78,80,78,74,70,78,81,71,78,80,68,48,64,66,60,52,51,51,52,54,50,52,51,53,51,52,53,50,50,44,53,47,47,57,47,52,50,51,53,55,53,52,58,46,50,56,52,52,51,54,49,50,51,54,50,50,50,49,52,74,75,56,80,49,92,84,59,57,73,66,58,59,53,50,53,52,49,54,50,49,57,48,53,52,50,53,52,50,52,53,50,51,52,51,52,51,44,53,50,53,42,52,50,51,50,54,53,49,53,56,51,48,58,56,49,51,54,60,52,73,106

pLDDT: mean 80.05, std 14.79, range [37.91, 97.19]

Foldseek 3Di:
DDDDDPDPPPPPPPPPPDQPQPVVLVVVLVVLVVVLVVVLVVLVVVLVVVLVVVVVVVVVVVVVVVVCCVVPPDPPDDPVVVVVVVVVVVVVVVVSVVVNVVSVVVSVVVSVVSVVVSVVVVVVSVVVSRD

Nearest PDB structures (foldseek):
  4bay-assembly1_A  TM=4.763E-01  e=2.152E+00  Homo sapiens
  6nct-assembly1_B  TM=4.163E-01  e=1.896E+00  Homo sapiens
  6qj1-assembly1_A  TM=4.040E-01  e=6.739E+00  Thermochaetoides thermophila

Radius of gyration: 34.32 Å; Cα contacts (8 Å, |Δi|>4): 26; chains: 1; bounding box: 87×30×105 Å

Sequence (131 aa):
MTTAKAEKVEAKVQAPAFPRVDVEALFALQRANLETLFQAQKLVFDLFETLSRRQAEVVREVLARAEAYAKGFDPARQPKAYVEDARAAVEKAMAEVKQAVELGLETQRKVVELLVQRAAAHLDEMKKLAA

Mean predicted aligned error: 12.81 Å